Protein AF-A0A511US53-F1 (afdb_monomer)

Structure (mmCIF, N/CA/C/O backbone):
data_AF-A0A511US53-F1
#
_entry.id   AF-A0A511US53-F1
#
loop_
_atom_site.group_PDB
_atom_site.id
_atom_site.type_symbol
_atom_site.label_atom_id
_atom_site.label_alt_id
_atom_site.label_comp_id
_atom_site.label_asym_id
_atom_site.label_entity_id
_atom_site.label_seq_id
_atom_site.pdbx_PDB_ins_code
_atom_site.Cartn_x
_atom_site.Cartn_y
_atom_site.Cartn_z
_atom_site.occupancy
_atom_site.B_iso_or_equiv
_atom_site.auth_seq_id
_atom_site.auth_comp_id
_atom_site.auth_asym_id
_atom_site.auth_atom_id
_atom_site.pdbx_PDB_model_num
ATOM 1 N N . MET A 1 1 ? 31.606 -8.240 -28.987 1.00 64.12 1 MET A N 1
ATOM 2 C CA . MET A 1 1 ? 32.149 -6.873 -29.151 1.00 64.12 1 MET A CA 1
ATOM 3 C C . MET A 1 1 ? 31.223 -5.850 -28.486 1.00 64.12 1 MET A C 1
ATOM 5 O O . MET A 1 1 ? 30.135 -6.229 -28.064 1.00 64.12 1 MET A O 1
ATOM 9 N N . LEU A 1 2 ? 31.622 -4.575 -28.347 1.00 68.50 2 LEU A N 1
ATOM 10 C CA . LEU A 1 2 ? 30.738 -3.505 -27.836 1.00 68.50 2 LEU A CA 1
ATOM 11 C C . LEU A 1 2 ? 29.480 -3.350 -28.725 1.00 68.50 2 LEU A C 1
ATOM 13 O O . LEU A 1 2 ? 28.385 -3.119 -28.222 1.00 68.50 2 LEU A O 1
ATOM 17 N N . ALA A 1 3 ? 29.640 -3.594 -30.031 1.00 72.50 3 ALA A N 1
ATOM 18 C CA . ALA A 1 3 ? 28.599 -3.514 -31.054 1.00 72.50 3 ALA A CA 1
ATOM 19 C C . ALA A 1 3 ? 27.439 -4.516 -30.874 1.00 72.50 3 ALA A C 1
ATOM 21 O O . ALA A 1 3 ? 26.284 -4.110 -30.981 1.00 72.50 3 ALA A O 1
ATOM 22 N N . GLU A 1 4 ? 27.696 -5.793 -30.545 1.00 66.00 4 GLU A N 1
ATOM 23 C CA . GLU A 1 4 ? 26.603 -6.734 -30.216 1.00 66.00 4 GLU A CA 1
ATOM 24 C C . GLU A 1 4 ? 25.831 -6.297 -28.970 1.00 66.00 4 GLU A C 1
ATOM 26 O O . GLU A 1 4 ? 24.627 -6.516 -28.871 1.00 66.00 4 GLU A O 1
ATOM 31 N N . ARG A 1 5 ? 26.525 -5.690 -28.004 1.00 67.62 5 ARG A N 1
ATOM 32 C CA . ARG A 1 5 ? 25.937 -5.343 -26.711 1.00 67.62 5 ARG A CA 1
ATOM 33 C C . ARG A 1 5 ? 24.965 -4.169 -26.835 1.00 67.62 5 ARG A C 1
ATOM 35 O O . ARG A 1 5 ? 23.911 -4.223 -26.220 1.00 67.62 5 ARG A O 1
ATOM 42 N N . ILE A 1 6 ? 25.295 -3.167 -27.657 1.00 74.94 6 ILE A N 1
ATOM 43 C CA . ILE A 1 6 ? 24.457 -1.981 -27.917 1.00 74.94 6 ILE A CA 1
ATOM 44 C C . ILE A 1 6 ? 23.162 -2.358 -28.650 1.00 74.94 6 ILE A C 1
ATOM 46 O O . ILE A 1 6 ? 22.115 -1.786 -28.361 1.00 74.94 6 ILE A O 1
ATOM 50 N N . LYS A 1 7 ? 23.198 -3.365 -29.536 1.00 75.62 7 LYS A N 1
A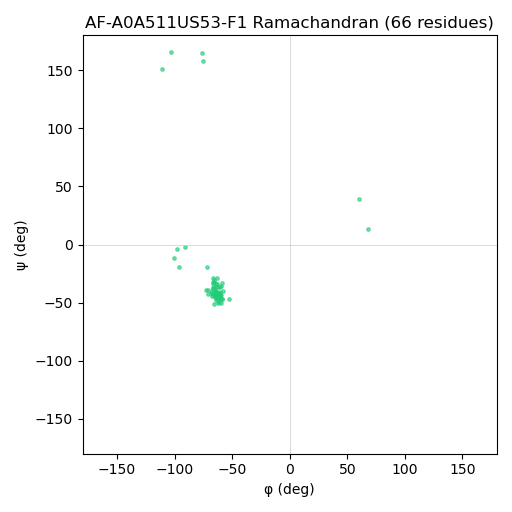TOM 51 C CA . LYS A 1 7 ? 21.992 -3.854 -30.224 1.00 75.62 7 LYS A CA 1
ATOM 52 C C . LYS A 1 7 ? 20.946 -4.446 -29.281 1.00 75.62 7 LYS A C 1
ATOM 54 O O . LYS A 1 7 ? 19.784 -4.371 -29.621 1.00 75.62 7 LYS A O 1
ATOM 59 N N . GLN A 1 8 ? 21.353 -5.004 -28.136 1.00 74.75 8 GLN A N 1
ATOM 60 C CA . GLN A 1 8 ? 20.441 -5.612 -27.153 1.00 74.75 8 GLN A CA 1
ATOM 61 C C . GLN A 1 8 ? 19.944 -4.635 -26.079 1.00 74.75 8 GLN A C 1
ATOM 63 O O . GLN A 1 8 ? 19.256 -5.039 -25.139 1.00 74.75 8 GLN A O 1
ATOM 68 N N . TRP A 1 9 ? 20.391 -3.377 -26.104 1.00 78.81 9 TRP A N 1
ATOM 69 C CA . TRP A 1 9 ? 19.977 -2.402 -25.100 1.00 78.81 9 TRP A CA 1
ATOM 70 C C . TRP A 1 9 ? 18.485 -2.080 -25.206 1.00 78.81 9 TRP A C 1
ATOM 72 O O . TRP A 1 9 ? 17.826 -2.204 -24.176 1.00 78.81 9 TRP A O 1
ATOM 82 N N . PRO A 1 10 ? 17.923 -1.728 -26.377 1.00 84.44 10 PRO A N 1
ATOM 83 C CA . PRO A 1 10 ? 16.513 -1.353 -26.483 1.00 84.44 10 PRO A CA 1
ATOM 84 C C . PRO A 1 10 ? 15.568 -2.402 -25.890 1.00 84.44 10 PRO A C 1
ATOM 86 O O . PRO A 1 10 ? 14.744 -2.063 -25.045 1.00 84.44 10 PRO A O 1
ATOM 89 N N . GLU A 1 11 ? 15.766 -3.682 -26.215 1.00 82.56 11 GLU A N 1
ATOM 90 C CA . GLU A 1 11 ? 14.925 -4.769 -25.705 1.00 82.56 11 GLU A CA 1
ATOM 91 C C . GLU A 1 11 ? 15.088 -4.957 -24.192 1.00 82.56 11 GLU A C 1
ATOM 93 O O . GLU A 1 11 ? 14.118 -5.213 -23.479 1.00 82.56 11 GLU A O 1
ATOM 98 N N . ARG A 1 12 ? 16.312 -4.804 -23.666 1.00 81.25 12 ARG A N 1
ATOM 99 C CA . ARG A 1 12 ? 16.566 -4.888 -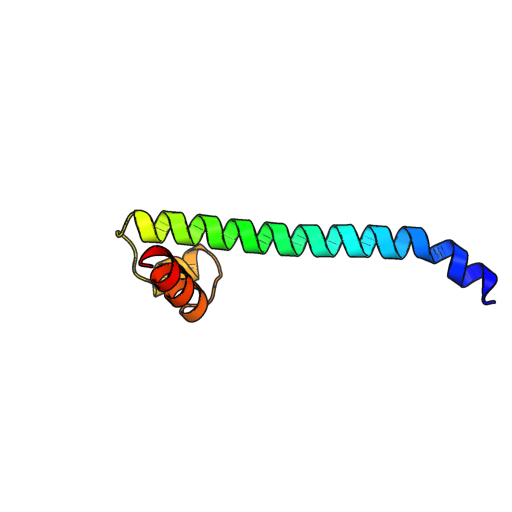22.218 1.00 81.25 12 ARG A CA 1
ATOM 100 C C . ARG A 1 12 ? 15.929 -3.736 -21.451 1.00 81.25 12 ARG A C 1
ATOM 102 O O . ARG A 1 12 ? 15.425 -3.961 -20.352 1.00 81.25 12 ARG A O 1
ATOM 109 N N . TRP A 1 13 ? 15.979 -2.521 -21.990 1.00 84.19 13 TRP A N 1
ATOM 110 C CA . TRP A 1 13 ? 15.377 -1.347 -21.359 1.00 84.19 13 TRP A CA 1
ATOM 111 C C . TRP A 1 13 ? 13.848 -1.404 -21.419 1.00 84.19 13 TRP A C 1
ATOM 113 O O . TRP A 1 13 ? 13.206 -1.109 -20.415 1.00 84.19 13 TRP A O 1
ATOM 123 N N . GLU A 1 14 ? 13.267 -1.862 -22.530 1.00 89.50 14 GLU A N 1
ATOM 124 C CA . GLU A 1 14 ? 11.821 -2.072 -22.646 1.00 89.50 14 GLU A CA 1
ATOM 125 C C . GLU A 1 14 ? 11.329 -3.159 -21.680 1.00 89.50 14 GLU A C 1
ATOM 127 O O . GLU A 1 14 ? 10.376 -2.939 -20.930 1.00 89.50 14 GLU A O 1
ATOM 132 N N . GLU A 1 15 ? 12.005 -4.312 -21.621 1.00 90.31 15 GLU A N 1
ATOM 133 C CA . GLU A 1 15 ? 11.644 -5.377 -20.681 1.00 90.31 15 GLU A CA 1
ATOM 134 C C . GLU A 1 15 ? 11.751 -4.901 -19.231 1.00 90.31 15 GLU A C 1
ATOM 136 O O . GLU A 1 15 ? 10.840 -5.131 -18.435 1.00 90.31 15 GLU A O 1
ATOM 141 N N . LYS A 1 16 ? 12.829 -4.186 -18.890 1.00 90.06 16 LYS A N 1
ATOM 142 C CA . LYS A 1 16 ? 13.000 -3.614 -17.554 1.00 90.06 16 LYS A CA 1
ATOM 143 C C . LYS A 1 16 ? 11.873 -2.633 -17.217 1.00 90.06 16 LYS A C 1
ATOM 145 O O . LYS A 1 16 ? 11.276 -2.774 -16.153 1.00 90.06 16 LYS A O 1
ATOM 150 N N . GLY A 1 17 ? 11.520 -1.731 -18.134 1.00 92.44 17 GLY A N 1
ATOM 151 C CA . GLY A 1 17 ? 10.418 -0.785 -17.946 1.00 92.44 17 GLY A CA 1
ATOM 152 C C . GLY A 1 17 ? 9.067 -1.479 -17.752 1.00 92.44 17 GLY A C 1
ATOM 153 O O . GLY A 1 17 ? 8.316 -1.133 -16.842 1.00 92.44 17 GLY A O 1
ATOM 154 N N . ARG A 1 18 ? 8.772 -2.533 -18.527 1.00 91.81 18 ARG A N 1
ATOM 155 C CA . ARG A 1 18 ? 7.549 -3.335 -18.334 1.00 91.81 18 ARG A CA 1
ATOM 156 C C . ARG A 1 18 ? 7.523 -4.055 -16.987 1.00 91.81 18 ARG A C 1
ATOM 158 O O . ARG A 1 18 ? 6.456 -4.211 -16.395 1.00 91.81 18 ARG A O 1
ATOM 165 N N . GLN A 1 19 ? 8.664 -4.543 -16.506 1.00 93.56 19 GLN A N 1
ATOM 166 C CA . GLN A 1 19 ? 8.751 -5.200 -15.199 1.00 93.56 19 GLN A CA 1
ATOM 167 C C . GLN A 1 19 ? 8.590 -4.207 -14.046 1.00 93.56 19 GLN A C 1
ATOM 169 O O . GLN A 1 19 ? 7.884 -4.509 -13.085 1.00 93.56 19 GLN A O 1
ATOM 174 N N . GLU A 1 20 ? 9.213 -3.034 -14.143 1.00 93.38 20 GLU A N 1
ATOM 175 C CA . GLU A 1 20 ? 9.071 -1.955 -13.161 1.00 93.38 20 GLU A CA 1
ATOM 176 C C . GLU A 1 20 ? 7.621 -1.464 -13.101 1.00 93.38 20 GLU A C 1
ATOM 178 O O . GLU A 1 20 ? 7.013 -1.538 -12.036 1.00 93.38 20 GLU A O 1
ATOM 183 N N . GLY A 1 21 ? 7.008 -1.142 -14.245 1.00 95.00 21 GLY A N 1
ATOM 184 C CA . GLY A 1 21 ? 5.607 -0.711 -14.293 1.00 95.00 21 GLY A CA 1
ATOM 185 C C . GLY A 1 21 ? 4.624 -1.757 -13.752 1.00 95.00 21 GLY A C 1
ATOM 186 O O . GLY A 1 21 ? 3.665 -1.416 -13.063 1.00 95.00 21 GLY A O 1
ATOM 187 N N . ARG A 1 22 ? 4.876 -3.056 -13.979 1.00 94.88 22 ARG A N 1
ATOM 188 C CA . ARG A 1 22 ? 4.066 -4.125 -13.366 1.00 94.88 22 ARG A CA 1
ATOM 189 C C . ARG A 1 22 ? 4.192 -4.153 -11.844 1.00 94.88 22 ARG A C 1
ATOM 191 O O . ARG A 1 22 ? 3.187 -4.357 -11.168 1.00 94.88 22 ARG A O 1
ATOM 198 N N . LYS A 1 23 ? 5.399 -3.972 -11.301 1.00 95.06 23 LYS A N 1
ATOM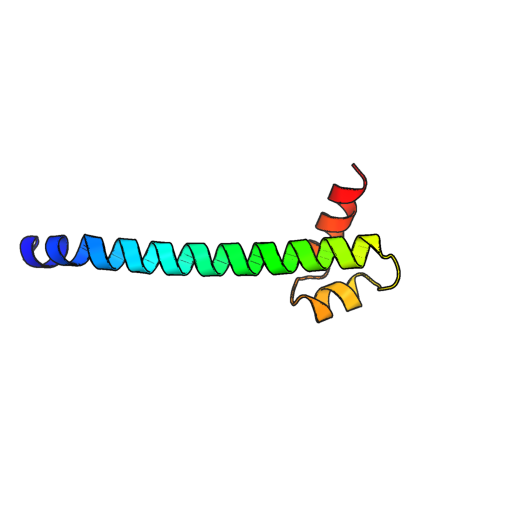 199 C CA . LYS A 1 23 ? 5.623 -3.948 -9.847 1.00 95.06 23 LYS A CA 1
ATOM 200 C C . LYS A 1 23 ? 4.983 -2.723 -9.202 1.00 95.06 23 LYS A C 1
ATOM 202 O O . LYS A 1 23 ? 4.326 -2.868 -8.175 1.00 95.06 23 LYS A O 1
ATOM 207 N N . GLU A 1 24 ? 5.137 -1.554 -9.817 1.00 94.81 24 GLU A N 1
ATOM 208 C CA . GLU A 1 24 ? 4.522 -0.308 -9.353 1.00 94.81 24 GLU A CA 1
ATOM 209 C C . GLU A 1 24 ? 2.997 -0.410 -9.360 1.00 94.81 24 GLU A C 1
ATOM 211 O O . GLU A 1 24 ? 2.372 -0.191 -8.326 1.00 94.81 24 GLU A O 1
ATOM 216 N N . GLY A 1 25 ? 2.400 -0.868 -10.466 1.00 96.69 25 GLY A N 1
ATOM 217 C CA . GLY A 1 25 ? 0.948 -1.038 -10.558 1.00 96.69 25 GLY A CA 1
ATOM 218 C C . GLY A 1 25 ? 0.393 -2.060 -9.560 1.00 96.69 25 GLY A C 1
ATOM 219 O O . GLY A 1 25 ? -0.677 -1.854 -8.989 1.00 96.69 25 GLY A O 1
ATOM 220 N N . GLN A 1 26 ? 1.122 -3.148 -9.287 1.00 96.50 26 GLN A N 1
ATOM 221 C CA . GLN A 1 26 ? 0.736 -4.099 -8.237 1.00 96.50 26 GLN A CA 1
ATOM 222 C C . GLN A 1 26 ? 0.773 -3.462 -6.846 1.00 96.50 26 GLN A C 1
ATOM 224 O O . GLN A 1 26 ? -0.144 -3.678 -6.053 1.00 96.50 26 GLN A O 1
ATOM 229 N N . LEU A 1 27 ? 1.813 -2.685 -6.537 1.00 96.38 27 LEU A N 1
ATOM 230 C CA . LEU A 1 27 ? 1.923 -1.997 -5.254 1.00 96.38 27 LEU A CA 1
ATOM 231 C C . LEU A 1 27 ? 0.817 -0.947 -5.093 1.00 96.38 27 LEU A C 1
ATOM 233 O O . LEU A 1 27 ? 0.159 -0.908 -4.054 1.00 96.38 27 LEU A O 1
ATOM 237 N N . GLU A 1 28 ? 0.561 -0.151 -6.129 1.00 97.00 28 GLU A N 1
ATOM 238 C CA . GLU A 1 28 ? -0.495 0.861 -6.140 1.00 97.00 28 GLU A CA 1
ATOM 239 C C . GLU A 1 28 ? -1.882 0.231 -5.952 1.00 97.00 28 GLU A C 1
ATOM 241 O O . GLU A 1 28 ? -2.6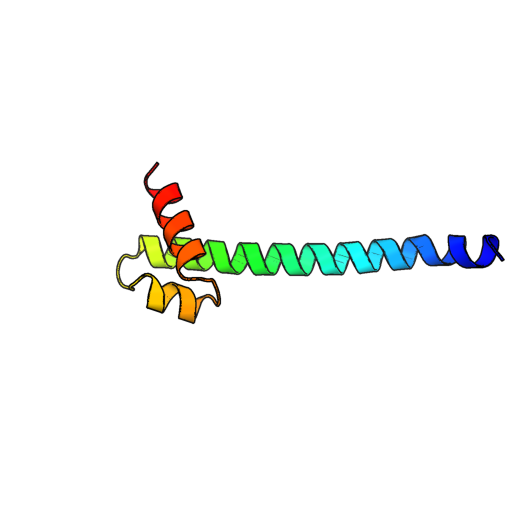70 0.699 -5.129 1.00 97.00 28 GLU A O 1
ATOM 246 N N . ALA A 1 29 ? -2.164 -0.887 -6.630 1.00 97.81 29 ALA A N 1
ATOM 247 C CA . ALA A 1 29 ? -3.422 -1.615 -6.473 1.00 97.81 29 ALA A CA 1
ATOM 248 C C . ALA A 1 29 ? -3.619 -2.136 -5.038 1.00 97.81 29 ALA A C 1
ATOM 250 O O . ALA A 1 29 ? -4.713 -2.010 -4.474 1.00 97.81 29 ALA A O 1
ATOM 251 N N . LYS A 1 30 ? -2.561 -2.676 -4.415 1.00 98.12 30 LYS A N 1
ATOM 252 C CA 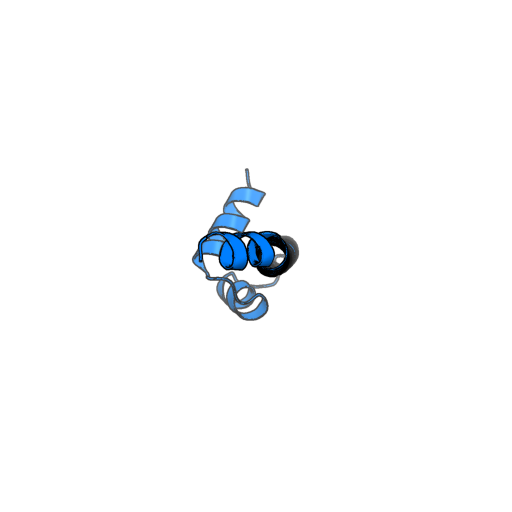. LYS A 1 30 ? -2.593 -3.116 -3.011 1.00 98.12 30 LYS A CA 1
ATOM 253 C C . LYS A 1 30 ? -2.866 -1.954 -2.060 1.00 98.12 30 LYS A C 1
ATOM 255 O O . LYS A 1 30 ? -3.747 -2.060 -1.209 1.00 98.12 30 LYS A O 1
ATOM 260 N N . GLN A 1 31 ? -2.158 -0.837 -2.225 1.00 97.88 31 GLN A N 1
ATOM 261 C CA . GLN A 1 31 ? -2.342 0.356 -1.395 1.00 97.88 31 GLN A CA 1
ATOM 262 C C . GLN A 1 31 ? -3.736 0.972 -1.569 1.00 97.88 31 GLN A C 1
ATOM 264 O O . GLN A 1 31 ? -4.371 1.331 -0.580 1.00 97.88 31 GLN A O 1
ATOM 269 N N . SER A 1 32 ? -4.239 1.058 -2.803 1.00 97.94 32 SER A N 1
ATOM 270 C CA . SER A 1 32 ? -5.601 1.518 -3.104 1.00 97.94 32 SER A CA 1
ATOM 271 C C . SER A 1 32 ? -6.649 0.648 -2.405 1.00 97.94 32 SER A C 1
ATOM 273 O O . SER A 1 32 ? -7.521 1.156 -1.697 1.00 97.94 32 SER A O 1
ATOM 275 N N . THR A 1 33 ? -6.500 -0.675 -2.501 1.00 98.19 33 THR A N 1
ATOM 276 C CA . THR A 1 33 ? -7.381 -1.627 -1.811 1.00 98.19 33 THR A CA 1
ATOM 277 C C . THR A 1 33 ? -7.324 -1.437 -0.294 1.00 98.19 33 THR A C 1
ATOM 279 O O . THR A 1 33 ? -8.370 -1.335 0.345 1.00 98.19 33 THR A O 1
ATOM 282 N N . ALA A 1 34 ? -6.128 -1.309 0.288 1.00 98.38 34 ALA A N 1
ATOM 283 C CA . ALA A 1 34 ? -5.961 -1.072 1.721 1.00 98.38 34 ALA A CA 1
ATOM 284 C C . ALA A 1 34 ? -6.625 0.235 2.180 1.00 98.38 34 ALA A C 1
ATOM 286 O O . ALA A 1 34 ? -7.316 0.236 3.197 1.00 98.38 34 ALA A O 1
ATOM 287 N N . ARG A 1 35 ? -6.481 1.332 1.421 1.00 98.06 35 ARG A N 1
ATOM 288 C CA . ARG A 1 35 ? -7.149 2.615 1.716 1.00 98.06 35 ARG A CA 1
ATOM 289 C C . ARG A 1 35 ? -8.668 2.474 1.723 1.00 98.06 35 ARG A C 1
ATOM 291 O O . ARG A 1 35 ? -9.311 2.969 2.644 1.00 98.06 35 ARG A O 1
ATOM 298 N N . ASN A 1 36 ? -9.231 1.761 0.748 1.00 97.94 36 ASN A N 1
ATOM 299 C CA . ASN A 1 36 ? -10.672 1.516 0.690 1.00 97.94 36 ASN A CA 1
ATOM 300 C C . ASN A 1 36 ? -11.152 0.705 1.903 1.00 97.94 36 ASN A C 1
ATOM 302 O O . ASN A 1 36 ? -12.136 1.076 2.536 1.00 97.94 36 ASN A O 1
ATOM 306 N N . LEU A 1 37 ? -10.433 -0.358 2.278 1.00 98.06 37 LEU A N 1
ATOM 307 C CA . LEU A 1 37 ? -10.767 -1.167 3.457 1.00 98.06 37 LEU A CA 1
ATOM 308 C C . LEU A 1 37 ? -10.650 -0.370 4.766 1.00 98.06 37 LEU A C 1
ATOM 310 O O . LEU A 1 37 ? -11.520 -0.481 5.630 1.00 98.06 37 LEU A O 1
ATOM 314 N N . LEU A 1 38 ? -9.617 0.468 4.899 1.00 97.50 38 LEU A N 1
ATOM 315 C CA . LEU A 1 38 ? -9.453 1.382 6.033 1.00 97.50 38 LEU A CA 1
ATOM 316 C C . LEU A 1 38 ? -10.614 2.379 6.126 1.00 97.50 38 LEU A C 1
ATOM 318 O O . LEU A 1 38 ? -11.102 2.633 7.225 1.00 97.50 38 LEU A O 1
ATOM 322 N N . ALA A 1 39 ? -11.071 2.914 4.991 1.00 96.25 39 ALA A N 1
ATOM 323 C CA . ALA A 1 39 ? -12.195 3.845 4.933 1.00 96.25 39 ALA A CA 1
ATOM 324 C C . ALA A 1 39 ? -13.531 3.190 5.323 1.00 96.25 39 ALA A C 1
ATOM 326 O O . ALA A 1 39 ? -14.378 3.853 5.919 1.00 96.25 39 ALA A O 1
ATOM 327 N N . LEU A 1 40 ? -13.712 1.894 5.041 1.00 96.12 40 LEU A N 1
ATOM 328 C CA . LEU A 1 40 ? -14.883 1.142 5.505 1.00 96.12 40 LEU A CA 1
ATOM 329 C C . LEU A 1 40 ? -14.898 0.970 7.032 1.00 96.12 40 LEU A C 1
ATOM 331 O O . LEU A 1 40 ? -15.970 0.843 7.614 1.00 96.12 40 LEU A O 1
ATOM 335 N N . GLY A 1 41 ? -13.729 0.947 7.684 1.00 95.12 41 GLY A N 1
ATOM 336 C CA . GLY A 1 41 ? -13.613 0.897 9.147 1.00 95.12 41 GLY A CA 1
ATOM 337 C C . GLY A 1 41 ? -14.079 -0.412 9.796 1.00 95.12 41 GLY A C 1
ATOM 338 O O . GLY A 1 41 ? -14.262 -0.453 11.010 1.00 95.12 41 GLY A O 1
ATOM 339 N N . VAL A 1 42 ? -14.281 -1.473 9.006 1.00 97.00 42 VAL A N 1
ATOM 340 C CA . VAL A 1 42 ? -14.817 -2.769 9.471 1.00 97.00 42 VAL A CA 1
ATOM 341 C C . VAL A 1 42 ? -13.745 -3.814 9.790 1.00 97.00 42 VAL A C 1
ATOM 343 O O . VAL A 1 42 ? -14.034 -4.777 10.493 1.00 97.00 42 VAL A O 1
ATOM 346 N N . LEU A 1 43 ? -12.522 -3.642 9.281 1.00 97.44 43 LEU A N 1
ATOM 347 C CA . LEU A 1 43 ? -11.404 -4.573 9.471 1.00 97.44 43 LEU A CA 1
ATOM 348 C C . LEU A 1 43 ? -10.315 -3.966 10.359 1.00 97.44 43 LEU A C 1
ATOM 350 O O . LEU A 1 43 ? -10.098 -2.751 10.349 1.00 97.44 43 LEU A O 1
ATOM 354 N N . THR A 1 44 ? -9.584 -4.818 11.084 1.00 97.88 44 THR A N 1
ATOM 355 C CA . THR A 1 44 ? -8.359 -4.401 11.785 1.00 97.88 44 THR A CA 1
ATOM 356 C C . THR A 1 44 ? -7.191 -4.230 10.809 1.00 97.88 44 THR A C 1
ATOM 358 O O . THR A 1 44 ? -7.227 -4.707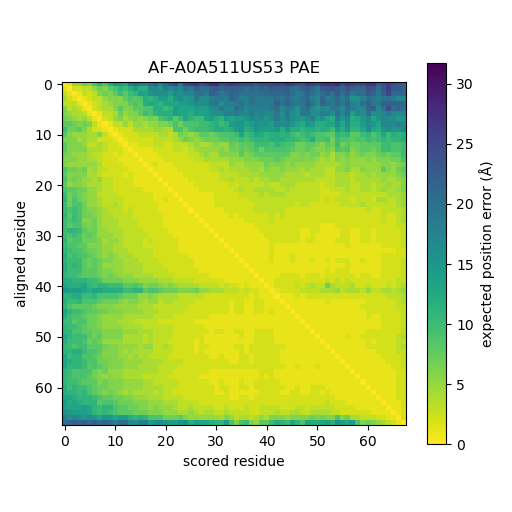 9.673 1.00 97.88 44 THR A O 1
ATOM 361 N N . LYS A 1 45 ? -6.113 -3.566 11.247 1.00 97.75 45 LYS A N 1
ATOM 362 C CA . LYS A 1 45 ? -4.917 -3.362 10.411 1.00 97.75 45 LYS A CA 1
ATOM 363 C C . LYS A 1 45 ? -4.276 -4.686 9.995 1.00 97.75 45 LYS A C 1
ATOM 365 O O . LYS A 1 45 ? -3.813 -4.805 8.868 1.00 97.75 45 LYS A O 1
ATOM 370 N N . GLU A 1 46 ? -4.289 -5.673 10.884 1.00 98.19 46 GLU A N 1
ATOM 371 C CA . GLU A 1 46 ? -3.741 -7.010 10.659 1.00 98.19 46 GLU A CA 1
ATOM 372 C C . GLU A 1 46 ? -4.544 -7.752 9.583 1.00 98.19 46 GLU A C 1
ATOM 374 O O . GLU A 1 46 ? -3.960 -8.310 8.659 1.00 98.19 46 GLU A O 1
ATOM 379 N N . GLN A 1 47 ? -5.878 -7.669 9.635 1.00 98.50 47 GLN A N 1
ATOM 380 C CA . GLN A 1 47 ? -6.755 -8.258 8.616 1.00 98.50 47 GLN A CA 1
ATOM 381 C C . GLN A 1 47 ? -6.597 -7.575 7.252 1.00 98.50 47 GLN A C 1
ATOM 383 O O . GLN A 1 47 ? -6.631 -8.232 6.214 1.00 98.50 47 GLN A O 1
ATOM 388 N N . ILE A 1 48 ? -6.404 -6.253 7.232 1.00 98.56 48 ILE A N 1
ATOM 389 C CA . ILE A 1 48 ? -6.160 -5.507 5.990 1.00 98.56 48 ILE A CA 1
ATOM 390 C C . ILE A 1 48 ? -4.790 -5.870 5.404 1.00 98.56 48 ILE A C 1
ATOM 392 O O . ILE A 1 48 ? -4.679 -6.063 4.192 1.00 98.56 48 ILE A O 1
ATOM 396 N N . ALA A 1 49 ? -3.759 -5.991 6.243 1.00 98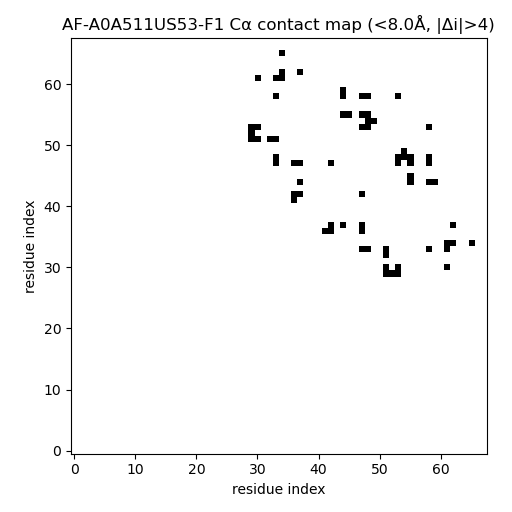.38 49 ALA A N 1
ATOM 397 C CA . ALA A 1 49 ? -2.423 -6.417 5.833 1.00 98.38 49 ALA A CA 1
ATOM 398 C C . ALA A 1 49 ? -2.463 -7.815 5.196 1.00 98.38 49 ALA A C 1
ATOM 400 O O . ALA A 1 49 ? -1.956 -8.002 4.090 1.00 98.38 49 ALA A O 1
ATOM 401 N N . GLU A 1 50 ? -3.163 -8.758 5.831 1.00 98.31 50 GLU A N 1
ATOM 402 C CA . GLU A 1 50 ? -3.389 -10.104 5.300 1.00 98.31 50 GLU A CA 1
ATOM 403 C C . GLU A 1 50 ? -4.136 -10.077 3.954 1.00 98.31 50 GLU A C 1
ATOM 405 O O . GLU A 1 50 ? -3.660 -10.647 2.973 1.00 98.31 50 GLU A O 1
ATOM 410 N N . ALA A 1 51 ? -5.260 -9.358 3.868 1.00 97.62 51 ALA A N 1
ATOM 411 C CA . ALA A 1 51 ? -6.095 -9.309 2.664 1.00 97.62 51 ALA A CA 1
ATOM 412 C C . ALA A 1 51 ? -5.409 -8.643 1.458 1.00 97.62 51 ALA A C 1
ATOM 414 O O . ALA A 1 51 ? -5.699 -8.974 0.309 1.00 97.62 51 ALA A O 1
ATOM 415 N N . THR A 1 52 ? -4.512 -7.686 1.703 1.00 97.69 52 THR A N 1
ATOM 416 C CA . THR A 1 52 ? -3.824 -6.923 0.645 1.00 97.69 52 THR A CA 1
ATOM 417 C C . THR A 1 52 ? -2.407 -7.422 0.368 1.00 97.69 52 THR A C 1
ATOM 419 O O . THR A 1 52 ? -1.795 -7.045 -0.636 1.00 97.69 52 THR A O 1
ATOM 422 N N . GLY A 1 53 ? -1.869 -8.288 1.229 1.00 97.69 53 GLY A N 1
ATOM 423 C CA . GLY A 1 53 ? -0.472 -8.707 1.184 1.00 97.69 53 GLY A CA 1
ATOM 424 C C 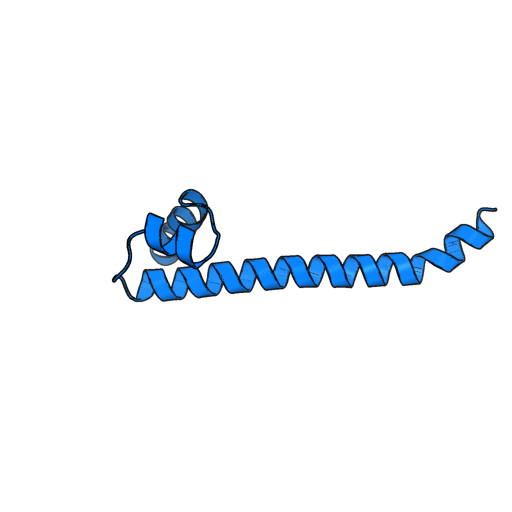. GLY A 1 53 ? 0.492 -7.530 1.349 1.00 97.69 53 GLY A C 1
ATOM 425 O O . GLY A 1 53 ? 1.490 -7.463 0.621 1.00 97.69 53 GLY A O 1
ATOM 426 N N . LEU A 1 54 ? 0.141 -6.588 2.228 1.00 97.81 54 LEU A N 1
ATOM 427 C CA . LEU A 1 54 ? 0.988 -5.498 2.722 1.00 97.81 54 LEU A CA 1
ATOM 428 C C . LEU A 1 54 ? 1.482 -5.832 4.134 1.00 97.81 54 LEU A C 1
ATOM 430 O O . LEU A 1 54 ? 0.945 -6.726 4.786 1.00 97.81 54 LEU A O 1
ATOM 434 N N . SER A 1 55 ? 2.490 -5.111 4.622 1.00 98.31 55 SER A N 1
ATOM 435 C CA . SER A 1 55 ? 2.859 -5.193 6.038 1.00 98.31 55 SER A CA 1
ATOM 436 C C . SER A 1 55 ? 1.855 -4.435 6.913 1.00 98.31 55 SER A C 1
ATOM 438 O O . SER A 1 55 ? 1.152 -3.531 6.450 1.00 98.31 55 SER A O 1
ATOM 440 N N . VAL A 1 56 ? 1.785 -4.784 8.199 1.00 98.25 56 VAL A N 1
ATOM 441 C CA . VAL 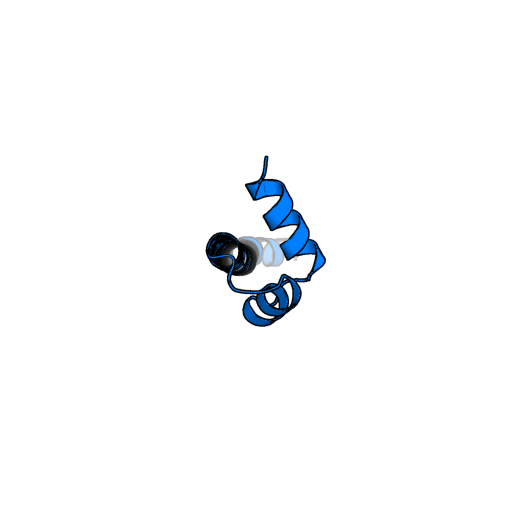A 1 56 ? 0.936 -4.061 9.160 1.00 98.25 56 VAL A CA 1
ATOM 442 C C . VAL A 1 56 ? 1.420 -2.615 9.311 1.00 98.25 56 VAL A C 1
ATOM 444 O O . VAL A 1 56 ? 0.606 -1.701 9.464 1.00 98.25 56 VAL A O 1
ATOM 447 N N . GLU A 1 57 ? 2.731 -2.394 9.216 1.00 98.19 57 GLU A N 1
ATOM 448 C CA . GLU A 1 57 ? 3.373 -1.083 9.226 1.00 98.19 57 GLU A CA 1
ATOM 449 C C . GLU A 1 57 ? 2.930 -0.224 8.035 1.00 98.19 57 GLU A C 1
ATOM 451 O O . GLU A 1 57 ? 2.532 0.924 8.236 1.00 98.19 57 GLU A O 1
ATOM 456 N N . ASP A 1 58 ? 2.911 -0.780 6.818 1.00 97.94 58 ASP A N 1
ATOM 457 C CA . ASP A 1 58 ? 2.440 -0.066 5.623 1.00 97.94 58 ASP A CA 1
ATOM 458 C C . ASP A 1 58 ? 0.970 0.342 5.770 1.00 97.94 58 ASP A C 1
ATOM 460 O O . ASP A 1 58 ? 0.591 1.475 5.468 1.00 97.94 58 ASP A O 1
ATOM 464 N N . VAL A 1 59 ? 0.129 -0.560 6.283 1.00 98.31 59 VAL A N 1
ATOM 465 C CA . VAL A 1 59 ? -1.290 -0.272 6.535 1.00 98.31 59 VAL A CA 1
ATOM 466 C C . VAL A 1 59 ? -1.451 0.817 7.601 1.00 98.31 59 VAL A C 1
ATOM 468 O O . VAL A 1 59 ? -2.293 1.706 7.453 1.00 98.31 59 VAL A O 1
ATOM 471 N N . ALA A 1 60 ? -0.636 0.795 8.659 1.00 97.75 60 ALA A N 1
ATOM 472 C CA . ALA A 1 60 ? -0.642 1.833 9.686 1.00 97.75 60 ALA A CA 1
ATOM 473 C C . ALA A 1 60 ? -0.220 3.200 9.125 1.00 97.75 60 ALA A C 1
ATOM 475 O O . ALA A 1 60 ? -0.846 4.211 9.453 1.00 97.75 60 ALA A O 1
ATOM 476 N N . GLN A 1 61 ? 0.790 3.233 8.253 1.00 97.81 61 GLN A N 1
ATOM 477 C CA . GLN A 1 61 ? 1.232 4.457 7.590 1.00 97.81 61 GLN A CA 1
ATOM 478 C C . GLN A 1 61 ? 0.140 5.017 6.672 1.00 97.81 61 GLN A C 1
ATOM 480 O O . GLN A 1 61 ? -0.194 6.197 6.773 1.00 97.81 61 GLN A O 1
ATOM 485 N N . LEU A 1 62 ? -0.497 4.166 5.859 1.00 97.12 62 LEU A N 1
ATOM 486 C CA . LEU A 1 62 ? -1.633 4.561 5.018 1.00 97.12 62 LEU A CA 1
ATOM 487 C C . LEU A 1 62 ? -2.789 5.132 5.850 1.00 97.12 62 LEU A C 1
ATOM 489 O O . LEU A 1 62 ? -3.404 6.121 5.460 1.00 97.12 62 LEU A O 1
ATOM 493 N N . GLN A 1 63 ? -3.076 4.542 7.013 1.00 96.38 63 GLN A N 1
ATOM 494 C CA . GLN A 1 63 ? -4.106 5.050 7.916 1.00 96.38 63 GLN A CA 1
ATOM 495 C C . GLN A 1 63 ? -3.742 6.419 8.508 1.00 96.38 63 GLN A C 1
ATOM 497 O O . GLN A 1 63 ? -4.626 7.256 8.689 1.00 96.38 63 GLN A O 1
ATOM 502 N N . ALA A 1 64 ? -2.467 6.649 8.830 1.00 96.00 64 ALA A N 1
ATOM 503 C CA . ALA A 1 64 ? -1.992 7.944 9.304 1.00 96.00 64 ALA A CA 1
ATOM 504 C C . ALA A 1 64 ? -2.090 9.014 8.207 1.00 96.00 64 ALA A C 1
ATOM 506 O O . ALA A 1 64 ? -2.539 10.123 8.487 1.00 96.00 64 ALA A O 1
ATOM 507 N N . ASP A 1 65 ? -1.740 8.671 6.965 1.00 94.12 65 ASP A N 1
ATOM 508 C CA . ASP A 1 65 ? -1.803 9.589 5.826 1.00 94.12 65 ASP A CA 1
ATOM 509 C C . ASP A 1 65 ? -3.245 10.000 5.475 1.00 94.12 65 ASP A C 1
ATOM 511 O O . ASP A 1 65 ? -3.462 11.136 5.074 1.00 94.12 65 ASP A O 1
ATOM 515 N N . LEU A 1 66 ? -4.238 9.124 5.683 1.00 90.69 66 LEU A N 1
ATOM 516 C CA . LEU A 1 66 ? -5.665 9.436 5.480 1.00 90.69 66 LEU A CA 1
ATOM 517 C C . LEU A 1 66 ? -6.264 10.380 6.536 1.00 90.69 66 LEU A C 1
ATOM 519 O O . LEU A 1 66 ? -7.343 10.926 6.322 1.00 90.69 66 LEU A O 1
ATOM 523 N N . LYS A 1 67 ? -5.619 10.514 7.700 1.00 86.06 67 LYS A N 1
ATOM 524 C CA . LYS A 1 67 ? -6.090 11.351 8.819 1.00 86.06 67 LYS A CA 1
ATOM 525 C C . LYS A 1 67 ? -5.429 12.732 8.862 1.00 86.06 67 LYS A C 1
ATOM 527 O O . LYS A 1 67 ? -5.745 13.507 9.764 1.00 86.06 67 LYS A O 1
ATOM 532 N N . ARG A 1 68 ? -4.479 12.992 7.963 1.00 77.75 68 ARG A N 1
ATOM 533 C CA . ARG A 1 68 ? -3.846 14.302 7.775 1.00 77.75 68 ARG A CA 1
ATOM 534 C C . ARG A 1 68 ? -4.750 15.213 6.961 1.00 77.75 68 ARG A C 1
ATOM 536 O O . ARG A 1 68 ? -4.757 16.417 7.287 1.00 77.75 68 ARG A O 1
#

Solvent-accessible surface area (backbone atoms only — not comparable to full-atom values): 3880 Å² total; per-residue (Å²): 111,72,69,65,56,61,72,51,40,63,63,52,51,52,53,49,50,55,52,50,53,51,52,51,52,52,52,51,52,31,51,52,52,41,51,52,50,59,72,67,64,80,62,54,55,64,56,44,11,64,78,44,73,49,52,50,66,57,45,50,50,54,54,53,64,74,74,109

Sequence (68 aa):
MLAERIKQWPERWEEKGRQEGRKEGQLEAKQSTARNLLALGVLTKEQIAEATGLSVEDVAQLQADLKR

Foldseek 3Di:
DVVVVVVCVVVVVVVVVVVVVVVVVLVVVLLVQLLVVVVVVPDDLVVSCVVSVHDSVSSVVSNVVVVD

Mean predicted aligned error: 5.26 Å

Organism: NCBI:txid31910

Secondary structure (DSSP, 8-state):
-HHHHHHTHHHHHHHHHHHHHHHHHHHHHHHHHHHHHHHHT-S-HHHHHHHHT--HHHHHHHHHHTT-

Nearest PDB structures (foldseek):
  1trr-assembly1_A  TM=9.350E-01  e=4.962E-01  Escherichia coli
  6fal-assembly1_A  TM=9.476E-01  e=1.767E+00  Escherichia coli
  7bhy-assembly2_C-2  TM=6.783E-01  e=6.483E-01  Bacillus subtilis subsp. subtilis str. 168
  5duk-assembly1_B  TM=7.051E-01  e=9.056E-01  Thermoplasmatales archaeon SCGC AB-539-N05
  1tro-assembly2_E  TM=7.232E-01  e=1.107E+00  Escherichia coli str. K-12 substr. W3110

pLDDT: mean 91.88, std 9.31, range [64.12, 98.56]

Radius of gyration: 18.59 Å; Cα contacts (8 Å, |Δi|>4): 36; chains: 1; bounding box: 47×24×43 Å